Protein AF-A0A285K351-F1 (afdb_monomer_lite)

Sequence (91 aa):
MRADAEREYVEYARAGVPRLQRLAYTLCGDAHRASDLVQNTLVKLYTRWHRIRTVEHLDAYVRKMLLRQFLIEQRNPCARIRLSREVSNGG

pLDDT: mean 85.08, std 15.99, range [41.22, 96.12]

InterPro domains:
  IPR007627 RNA polymerase sigma-70 region 2 [PF04542] (17-70)
  IPR013325 RNA polymerase sigma factor, region 2 [SSF88946] (2-70)

Structure (mmCIF, N/CA/C/O backbone):
data_AF-A0A285K351-F1
#
_entry.id   AF-A0A285K351-F1
#
loop_
_atom_site.group_PDB
_atom_site.id
_atom_site.type_symbol
_atom_site.label_atom_id
_atom_site.label_alt_id
_atom_site.label_comp_id
_atom_site.label_asym_id
_atom_site.label_entity_id
_atom_site.label_seq_id
_atom_site.pdbx_PDB_ins_code
_atom_site.Cartn_x
_atom_site.Cartn_y
_atom_site.Cartn_z
_atom_site.occupancy
_atom_site.B_iso_or_equiv
_atom_site.auth_seq_id
_atom_site.auth_comp_id
_atom_site.auth_asym_id
_atom_site.auth_atom_id
_atom_site.pdbx_PDB_model_num
ATOM 1 N N . MET A 1 1 ? -7.265 9.083 20.001 1.00 66.12 1 MET A N 1
ATOM 2 C CA . MET A 1 1 ? -8.037 8.958 18.742 1.00 66.12 1 MET A CA 1
ATOM 3 C C . MET A 1 1 ? -7.235 9.054 17.435 1.00 66.12 1 MET A C 1
ATOM 5 O O . MET A 1 1 ? -7.485 8.229 16.569 1.00 66.12 1 MET A O 1
ATOM 9 N N . ARG A 1 2 ? -6.257 9.957 17.234 1.00 77.69 2 ARG A N 1
ATOM 10 C CA . ARG A 1 2 ? -5.340 9.857 16.063 1.00 77.69 2 ARG A CA 1
ATOM 11 C C . ARG A 1 2 ? -4.249 8.793 16.255 1.00 77.69 2 ARG A C 1
ATOM 13 O O . ARG A 1 2 ? -3.997 8.013 15.345 1.00 77.69 2 ARG A O 1
ATOM 20 N N . ALA A 1 3 ? -3.693 8.721 17.465 1.00 85.00 3 ALA A N 1
ATOM 21 C CA . ALA A 1 3 ? -2.693 7.724 17.856 1.00 85.00 3 ALA A CA 1
ATOM 22 C C . ALA A 1 3 ? -3.209 6.274 17.767 1.00 85.00 3 ALA A C 1
ATOM 24 O O . ALA A 1 3 ? -2.440 5.356 17.511 1.00 85.00 3 ALA A O 1
ATOM 25 N N . ASP A 1 4 ? -4.512 6.055 17.952 1.00 90.12 4 ASP A N 1
ATOM 26 C CA . ASP A 1 4 ? -5.106 4.713 17.882 1.00 90.12 4 ASP A CA 1
ATOM 27 C C . ASP A 1 4 ? -5.242 4.252 16.431 1.00 90.12 4 ASP A C 1
ATOM 29 O O . ASP A 1 4 ? -4.831 3.147 16.103 1.00 90.12 4 ASP A O 1
ATOM 33 N N . ALA A 1 5 ? -5.680 5.138 15.531 1.00 89.19 5 ALA A N 1
ATOM 34 C CA . ALA A 1 5 ? -5.675 4.858 14.098 1.00 89.19 5 ALA A CA 1
ATOM 35 C C . ALA A 1 5 ? -4.251 4.631 13.560 1.00 89.19 5 ALA A C 1
ATOM 37 O O . ALA A 1 5 ? -4.049 3.782 12.698 1.00 89.19 5 ALA A O 1
ATOM 38 N N . GLU A 1 6 ? -3.261 5.366 14.069 1.00 92.69 6 GLU A N 1
ATOM 39 C CA . GLU A 1 6 ? -1.854 5.155 13.723 1.00 92.69 6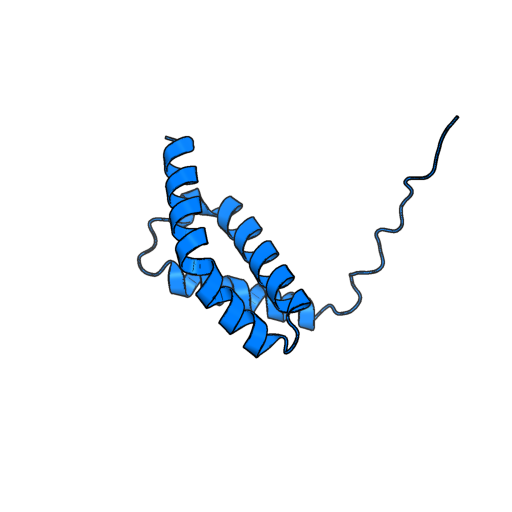 GLU A CA 1
ATOM 40 C C . GLU A 1 6 ? -1.342 3.792 14.203 1.00 92.69 6 GLU A C 1
ATOM 42 O O . GLU A 1 6 ? -0.717 3.072 13.426 1.00 92.69 6 GLU A O 1
ATOM 47 N N . ARG A 1 7 ? -1.673 3.390 15.435 1.00 95.00 7 ARG A N 1
ATOM 48 C CA . ARG A 1 7 ? -1.364 2.047 15.943 1.00 95.00 7 ARG A CA 1
ATOM 49 C C . ARG A 1 7 ? -2.036 0.950 15.120 1.00 95.00 7 ARG A C 1
ATOM 51 O O . ARG A 1 7 ? -1.352 0.028 14.692 1.00 95.00 7 ARG A O 1
ATOM 58 N N . GLU A 1 8 ? -3.329 1.081 14.827 1.00 94.06 8 GLU A N 1
ATOM 59 C CA . GLU A 1 8 ? -4.061 0.146 13.959 1.00 94.06 8 GLU A CA 1
ATOM 60 C C . GLU A 1 8 ? -3.393 0.015 12.581 1.00 94.06 8 GLU A C 1
ATOM 62 O O . GLU A 1 8 ? -3.246 -1.092 12.063 1.00 94.06 8 GLU A O 1
ATOM 67 N N . TYR A 1 9 ? -2.946 1.134 11.997 1.00 94.06 9 TYR A N 1
ATOM 68 C CA . TYR A 1 9 ? -2.219 1.123 10.731 1.00 94.06 9 TYR A CA 1
ATOM 69 C C . TYR A 1 9 ? -0.894 0.370 10.842 1.00 94.06 9 TYR A C 1
ATOM 71 O O . TYR A 1 9 ? -0.593 -0.450 9.976 1.00 94.06 9 TYR A O 1
ATOM 79 N N . VAL A 1 10 ? -0.096 0.644 11.878 1.00 95.56 10 VAL A N 1
ATOM 80 C CA . VAL A 1 10 ? 1.214 0.008 12.066 1.00 95.56 10 VAL A CA 1
ATOM 81 C C . VAL A 1 10 ? 1.061 -1.500 12.237 1.00 95.56 10 VAL A C 1
ATOM 83 O O . VAL A 1 10 ? 1.779 -2.248 11.575 1.00 95.56 10 VAL A O 1
ATOM 86 N N . GLU A 1 11 ? 0.110 -1.950 13.054 1.00 95.44 11 GLU A N 1
ATOM 87 C CA . GLU A 1 11 ? -0.165 -3.377 13.253 1.00 95.44 11 GLU A CA 1
ATOM 88 C C . GLU A 1 11 ? -0.611 -4.050 11.952 1.00 95.44 11 GLU A C 1
ATOM 90 O O . GLU A 1 11 ? -0.053 -5.074 11.543 1.00 95.44 11 GLU A O 1
ATOM 95 N N . TYR A 1 12 ? -1.547 -3.427 11.231 1.00 94.69 12 TYR A N 1
ATOM 96 C CA . TYR A 1 12 ? -1.996 -3.932 9.938 1.00 94.69 12 TYR A CA 1
ATOM 97 C C . TYR A 1 12 ? -0.856 -3.993 8.911 1.00 94.69 12 TYR A C 1
ATOM 99 O O . TYR A 1 12 ? -0.676 -5.002 8.225 1.00 94.69 12 TYR A O 1
ATOM 107 N N . ALA A 1 13 ? -0.059 -2.927 8.805 1.00 94.00 13 ALA A N 1
ATOM 108 C CA . ALA A 1 13 ? 1.053 -2.845 7.870 1.00 94.00 13 ALA A CA 1
ATOM 109 C C . ALA A 1 13 ? 2.116 -3.901 8.189 1.00 94.00 13 ALA A C 1
ATOM 111 O O . ALA A 1 13 ? 2.534 -4.623 7.287 1.00 94.00 13 ALA A O 1
ATOM 112 N N . ARG A 1 14 ? 2.505 -4.055 9.460 1.00 95.19 14 ARG A N 1
ATOM 113 C CA . ARG A 1 14 ? 3.480 -5.070 9.894 1.00 95.19 14 ARG A CA 1
ATOM 114 C C . ARG A 1 14 ? 3.035 -6.483 9.525 1.00 95.19 14 ARG A C 1
ATOM 116 O O . ARG A 1 14 ? 3.830 -7.240 8.973 1.00 95.19 14 ARG A O 1
ATOM 123 N N . ALA A 1 15 ? 1.764 -6.813 9.746 1.00 94.69 15 ALA A N 1
ATOM 124 C CA . ALA A 1 15 ? 1.209 -8.111 9.367 1.00 94.69 15 ALA A CA 1
ATOM 125 C C . ALA A 1 15 ? 1.071 -8.289 7.837 1.00 94.69 15 ALA A C 1
ATOM 127 O O . ALA A 1 15 ? 1.221 -9.393 7.308 1.00 94.69 15 ALA A O 1
ATOM 128 N N . GLY A 1 16 ? 0.782 -7.209 7.103 1.00 91.69 16 GLY A N 1
ATOM 129 C CA . GLY A 1 16 ? 0.526 -7.229 5.660 1.00 91.69 16 GLY A CA 1
ATOM 130 C C . GLY A 1 16 ? 1.775 -7.190 4.772 1.00 91.69 16 GLY A C 1
ATOM 131 O O . GLY A 1 16 ? 1.752 -7.757 3.675 1.00 91.69 16 GLY A O 1
ATOM 132 N N . VAL A 1 17 ? 2.867 -6.565 5.229 1.00 93.06 17 VAL A N 1
ATOM 133 C CA . VAL A 1 17 ? 4.101 -6.340 4.448 1.00 93.06 17 VAL A CA 1
ATOM 134 C C . VAL A 1 17 ? 4.636 -7.621 3.797 1.00 93.06 17 VAL A C 1
ATOM 136 O O . VAL A 1 17 ? 4.817 -7.601 2.578 1.00 93.06 17 VAL A O 1
ATOM 139 N N . PRO A 1 18 ? 4.816 -8.757 4.503 1.00 94.50 18 PRO A N 1
ATOM 140 C CA . PRO A 1 18 ? 5.377 -9.960 3.882 1.00 94.50 18 PRO A CA 1
ATOM 141 C C . PRO A 1 18 ? 4.516 -10.511 2.736 1.00 94.50 18 PRO A C 1
ATOM 143 O O . PRO A 1 18 ? 5.028 -11.034 1.747 1.00 94.50 18 PRO A O 1
ATOM 146 N N . ARG A 1 19 ? 3.185 -10.384 2.840 1.00 94.75 19 ARG A N 1
ATOM 147 C CA . ARG A 1 19 ? 2.246 -10.826 1.795 1.00 94.75 19 ARG A CA 1
ATOM 148 C C . ARG A 1 19 ? 2.305 -9.913 0.574 1.00 94.75 19 ARG A C 1
ATOM 150 O O . ARG A 1 19 ? 2.291 -10.406 -0.552 1.00 94.75 19 ARG A O 1
ATOM 157 N N . LEU A 1 20 ? 2.382 -8.602 0.794 1.00 94.25 20 LEU A N 1
ATOM 158 C CA . LEU A 1 20 ? 2.489 -7.615 -0.279 1.00 94.25 20 LEU A CA 1
ATOM 159 C C . LEU A 1 20 ? 3.843 -7.690 -0.986 1.00 94.25 20 LEU A C 1
ATOM 161 O O . LEU A 1 20 ? 3.874 -7.588 -2.206 1.00 94.25 20 LEU A O 1
ATOM 165 N N . GLN A 1 21 ? 4.932 -7.938 -0.254 1.00 95.06 21 GLN A N 1
ATOM 166 C CA . GLN A 1 21 ? 6.265 -8.126 -0.831 1.00 95.06 21 GLN A CA 1
ATOM 167 C C . GLN A 1 21 ? 6.330 -9.345 -1.744 1.00 95.06 21 GLN A C 1
ATOM 169 O O . GLN A 1 21 ? 6.815 -9.223 -2.864 1.00 95.06 21 GLN A O 1
ATOM 174 N N . ARG A 1 22 ? 5.785 -10.495 -1.323 1.00 95.88 22 ARG A N 1
ATOM 175 C CA . ARG A 1 22 ? 5.712 -11.679 -2.195 1.00 95.88 22 ARG A CA 1
ATOM 176 C C . ARG A 1 22 ? 4.936 -11.388 -3.477 1.00 95.88 22 ARG A C 1
ATOM 178 O O . ARG A 1 22 ? 5.414 -11.704 -4.558 1.00 95.88 22 ARG A O 1
ATOM 185 N N . LEU A 1 23 ? 3.777 -10.736 -3.360 1.00 95.81 23 LEU A N 1
ATOM 186 C CA . LEU A 1 23 ? 2.971 -10.351 -4.519 1.00 95.81 23 LEU A CA 1
ATOM 187 C C . LEU A 1 23 ? 3.723 -9.382 -5.444 1.00 95.81 23 LEU A C 1
ATOM 189 O O . LEU A 1 23 ? 3.748 -9.586 -6.653 1.00 95.81 23 LEU A O 1
ATOM 193 N N . ALA A 1 24 ? 4.342 -8.343 -4.887 1.00 95.25 24 ALA A N 1
ATOM 194 C CA . ALA A 1 24 ? 5.114 -7.366 -5.647 1.00 95.25 24 ALA A CA 1
ATOM 195 C C . ALA A 1 24 ? 6.322 -8.007 -6.341 1.00 95.25 24 ALA A C 1
ATOM 197 O O . ALA A 1 24 ? 6.593 -7.695 -7.494 1.00 95.25 24 ALA A O 1
ATOM 198 N N . TYR A 1 25 ? 7.000 -8.946 -5.682 1.00 96.12 25 TYR A N 1
ATOM 199 C CA . TYR A 1 25 ? 8.105 -9.692 -6.273 1.00 96.12 25 TYR A CA 1
ATOM 200 C C . TYR A 1 25 ? 7.648 -10.538 -7.463 1.00 96.12 25 TYR A C 1
ATOM 202 O O . TYR A 1 25 ? 8.273 -10.486 -8.517 1.00 96.12 25 TYR A O 1
ATOM 210 N N . THR A 1 26 ? 6.513 -11.234 -7.350 1.00 96.00 26 THR A N 1
ATOM 211 C CA . THR 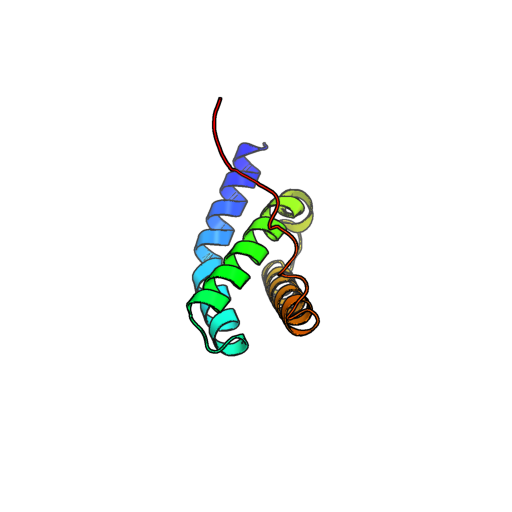A 1 26 ? 5.924 -11.973 -8.479 1.00 96.00 26 THR A CA 1
ATOM 212 C C . THR A 1 26 ? 5.577 -11.063 -9.662 1.00 96.00 26 THR A C 1
ATOM 214 O O . THR A 1 26 ? 5.687 -11.489 -10.806 1.00 96.00 26 THR A O 1
ATOM 217 N N . LEU A 1 27 ? 5.168 -9.816 -9.409 1.00 92.62 27 LEU A N 1
ATOM 218 C CA . LEU A 1 27 ? 4.824 -8.854 -10.463 1.00 92.62 27 LEU A CA 1
ATOM 219 C C . LEU A 1 27 ? 6.056 -8.205 -11.110 1.00 92.62 27 LEU A C 1
ATOM 221 O O . LEU A 1 27 ? 6.073 -8.001 -12.321 1.00 92.62 27 LEU A O 1
ATOM 225 N N . CYS A 1 28 ? 7.062 -7.849 -10.309 1.00 91.56 28 CYS A N 1
ATOM 226 C CA . CYS A 1 28 ? 8.219 -7.075 -10.759 1.00 91.56 28 CYS A CA 1
ATOM 227 C C . CYS A 1 28 ? 9.399 -7.943 -11.221 1.00 91.56 28 CYS A C 1
ATOM 229 O O . CYS A 1 28 ? 10.209 -7.463 -12.011 1.00 91.56 28 CYS A O 1
ATOM 231 N N . GLY A 1 29 ? 9.542 -9.166 -10.697 1.00 92.44 29 GLY A N 1
ATOM 232 C CA . GLY A 1 29 ? 10.715 -10.028 -10.903 1.00 92.44 29 GLY A CA 1
ATOM 233 C C . GLY A 1 29 ? 12.012 -9.515 -10.256 1.00 92.44 29 GLY A C 1
ATOM 234 O O . GLY A 1 29 ? 13.052 -10.151 -10.383 1.00 92.44 29 GLY A O 1
ATOM 235 N N . ASP A 1 30 ? 11.954 -8.380 -9.556 1.00 91.94 30 ASP A N 1
ATOM 236 C CA . ASP A 1 30 ? 13.089 -7.675 -8.963 1.00 91.94 30 ASP A CA 1
ATOM 237 C C . ASP A 1 30 ? 12.767 -7.297 -7.509 1.00 91.94 30 ASP A C 1
ATOM 239 O O . ASP A 1 30 ? 11.686 -6.776 -7.211 1.00 91.94 30 ASP A O 1
ATOM 243 N N . ALA A 1 31 ? 13.698 -7.578 -6.594 1.00 90.75 31 ALA A N 1
ATOM 244 C CA . ALA A 1 31 ? 13.502 -7.379 -5.160 1.00 90.75 31 ALA A CA 1
ATOM 245 C C . ALA A 1 31 ? 13.454 -5.895 -4.756 1.00 90.75 31 ALA A C 1
ATOM 247 O O . ALA A 1 31 ? 12.653 -5.523 -3.895 1.00 90.75 31 ALA A O 1
ATOM 248 N N . HIS A 1 32 ? 14.261 -5.041 -5.390 1.00 92.44 32 HIS A N 1
ATOM 249 C CA . HIS A 1 32 ? 14.282 -3.607 -5.109 1.00 92.44 32 HIS A CA 1
ATOM 250 C C . HIS A 1 32 ? 12.994 -2.940 -5.591 1.00 92.44 32 HIS A C 1
ATOM 252 O O . HIS A 1 32 ? 12.307 -2.289 -4.804 1.00 92.44 32 HIS A O 1
ATOM 258 N N . ARG A 1 33 ? 12.582 -3.205 -6.837 1.00 91.44 33 ARG A N 1
ATOM 259 C CA . ARG A 1 33 ? 11.313 -2.707 -7.390 1.00 91.44 33 ARG A CA 1
ATOM 260 C C . ARG A 1 33 ? 10.110 -3.200 -6.595 1.00 91.44 33 ARG A C 1
ATOM 262 O O . ARG A 1 33 ? 9.149 -2.459 -6.404 1.00 91.44 33 ARG A O 1
ATOM 269 N N . ALA A 1 34 ? 10.143 -4.444 -6.119 1.00 94.25 34 ALA A N 1
ATOM 270 C CA . ALA A 1 34 ? 9.088 -4.975 -5.267 1.00 94.25 34 ALA A CA 1
ATOM 271 C C . ALA A 1 34 ? 8.994 -4.220 -3.933 1.00 94.25 34 ALA A C 1
ATOM 273 O O . ALA A 1 34 ? 7.892 -3.863 -3.508 1.00 94.25 34 ALA A O 1
ATOM 274 N N . SER A 1 35 ? 10.134 -3.949 -3.290 1.00 93.81 35 SER A N 1
ATOM 275 C CA . SER A 1 35 ? 10.188 -3.171 -2.049 1.00 93.81 35 SER A CA 1
ATOM 276 C C . SER A 1 35 ? 9.642 -1.755 -2.247 1.00 93.81 35 SER A C 1
ATOM 278 O O . SER A 1 35 ? 8.767 -1.328 -1.490 1.00 93.81 35 SER A O 1
ATOM 280 N N . ASP A 1 36 ? 10.071 -1.067 -3.307 1.00 93.56 36 ASP A N 1
ATOM 281 C CA . ASP A 1 36 ? 9.625 0.293 -3.634 1.00 93.56 36 ASP A CA 1
ATOM 282 C C . ASP A 1 36 ? 8.115 0.351 -3.898 1.00 93.56 36 ASP A C 1
ATOM 284 O O . ASP A 1 36 ? 7.403 1.224 -3.385 1.00 93.56 36 ASP A O 1
ATOM 288 N N . LEU A 1 37 ? 7.588 -0.622 -4.649 1.00 94.44 37 LEU A N 1
ATOM 289 C CA . LEU A 1 37 ? 6.159 -0.731 -4.932 1.00 94.44 37 LEU A CA 1
ATOM 290 C C . LEU A 1 37 ? 5.340 -0.918 -3.646 1.00 94.44 37 LEU A C 1
ATOM 292 O O . LEU A 1 37 ? 4.292 -0.280 -3.470 1.00 94.44 37 LEU A O 1
ATOM 296 N N . VAL A 1 38 ? 5.805 -1.777 -2.734 1.00 95.62 38 VAL A N 1
ATOM 297 C CA . VAL A 1 38 ? 5.152 -1.990 -1.434 1.00 95.62 38 VAL A CA 1
ATOM 298 C C . VAL A 1 38 ? 5.214 -0.726 -0.587 1.00 95.62 38 VAL A C 1
ATOM 300 O O . VAL A 1 38 ? 4.185 -0.318 -0.048 1.00 95.62 38 VAL A O 1
ATOM 303 N N . GLN A 1 39 ? 6.369 -0.067 -0.511 1.00 94.12 39 GLN A N 1
ATOM 304 C CA . GLN A 1 39 ? 6.536 1.160 0.263 1.00 94.12 39 GLN A CA 1
ATOM 305 C C . GLN A 1 39 ? 5.595 2.264 -0.231 1.00 94.12 39 GLN A C 1
ATOM 307 O O . GLN A 1 39 ? 4.847 2.841 0.558 1.00 94.12 39 GLN A O 1
ATOM 312 N N . ASN A 1 40 ? 5.551 2.509 -1.541 1.00 94.62 40 ASN A N 1
ATOM 313 C CA . ASN A 1 40 ? 4.657 3.502 -2.134 1.00 94.62 40 ASN A CA 1
ATOM 314 C C . ASN A 1 40 ? 3.175 3.153 -1.896 1.00 94.62 40 ASN A C 1
ATOM 316 O O . ASN A 1 40 ? 2.345 4.022 -1.611 1.00 94.62 40 ASN A O 1
ATOM 320 N N . THR A 1 41 ? 2.835 1.861 -1.945 1.00 95.25 41 THR A N 1
ATOM 321 C CA . THR A 1 41 ? 1.492 1.383 -1.599 1.00 95.25 41 THR A CA 1
ATOM 322 C C . THR A 1 41 ? 1.160 1.687 -0.135 1.00 95.25 41 THR A C 1
ATOM 324 O O . TH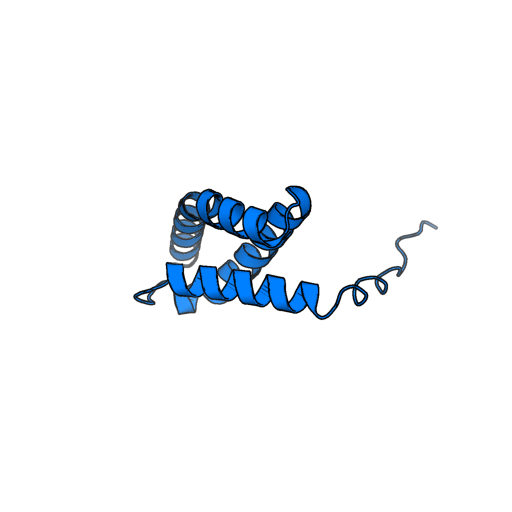R A 1 41 ? 0.099 2.243 0.136 1.00 95.25 41 THR A O 1
ATOM 327 N N . LEU A 1 42 ? 2.050 1.394 0.812 1.00 94.44 42 LEU A N 1
ATOM 328 C CA . LEU A 1 42 ? 1.822 1.647 2.240 1.00 94.44 42 LEU A CA 1
ATOM 329 C C . LEU A 1 42 ? 1.718 3.143 2.563 1.00 94.44 42 LEU A C 1
ATOM 331 O O . LEU A 1 42 ? 0.812 3.545 3.289 1.00 94.44 42 LEU A O 1
ATOM 335 N N . VAL A 1 43 ? 2.547 3.989 1.946 1.00 95.00 43 VAL A N 1
ATOM 336 C CA . VAL A 1 43 ? 2.447 5.454 2.083 1.00 95.00 43 VAL A CA 1
ATOM 337 C C . VAL A 1 43 ? 1.066 5.946 1.644 1.00 95.00 43 VAL A C 1
ATOM 339 O O . VAL A 1 43 ? 0.393 6.682 2.368 1.00 95.00 43 VAL A O 1
ATOM 342 N N . LYS A 1 44 ? 0.581 5.489 0.485 1.00 93.31 44 LYS A N 1
ATOM 343 C CA . LYS A 1 44 ? -0.769 5.831 0.013 1.00 93.31 44 LYS A CA 1
ATOM 344 C C . LYS A 1 44 ? -1.852 5.258 0.919 1.00 93.31 44 LYS A C 1
ATOM 346 O O . LYS A 1 44 ? -2.883 5.905 1.114 1.00 93.31 44 LYS A O 1
ATOM 351 N N . LEU A 1 45 ? -1.617 4.080 1.491 1.00 94.50 45 LEU A N 1
ATOM 352 C CA . LEU A 1 45 ? -2.547 3.435 2.407 1.00 94.50 45 LEU A CA 1
ATOM 353 C C . LEU A 1 45 ? -2.730 4.273 3.667 1.00 94.50 45 LEU A C 1
ATOM 355 O O . LEU A 1 45 ? -3.867 4.552 4.039 1.00 94.50 45 LEU A O 1
ATOM 359 N N . TYR A 1 46 ? -1.625 4.735 4.253 1.00 94.12 46 TYR A N 1
ATOM 360 C CA . TYR A 1 46 ? -1.619 5.583 5.440 1.00 94.12 46 TYR A CA 1
ATOM 361 C C . TYR A 1 46 ? -2.489 6.831 5.251 1.00 94.12 46 TYR A C 1
ATOM 363 O O . TYR A 1 46 ? -3.374 7.099 6.060 1.00 94.12 46 TYR A O 1
ATOM 371 N N . THR A 1 47 ? -2.344 7.536 4.121 1.00 93.19 47 THR A N 1
ATOM 372 C CA . THR A 1 47 ? -3.147 8.747 3.838 1.00 93.19 47 THR A CA 1
ATOM 373 C C . THR A 1 47 ? -4.655 8.492 3.756 1.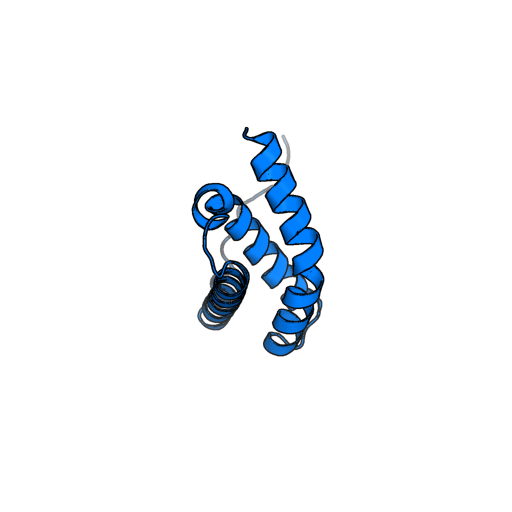00 93.19 47 THR A C 1
ATOM 375 O O . THR A 1 47 ? -5.455 9.407 3.946 1.00 93.19 47 THR A O 1
ATOM 378 N N . ARG A 1 48 ? -5.064 7.251 3.467 1.00 93.25 48 ARG A N 1
ATOM 379 C CA . ARG A 1 48 ? -6.471 6.849 3.319 1.00 93.25 48 ARG A CA 1
ATOM 380 C C . ARG A 1 48 ? -6.992 6.064 4.517 1.00 93.25 48 ARG A C 1
ATOM 382 O O . ARG A 1 48 ? -8.197 5.822 4.584 1.00 93.25 48 ARG A O 1
ATOM 389 N N . TRP A 1 49 ? -6.116 5.700 5.452 1.00 93.81 49 TRP A N 1
ATOM 390 C CA . TRP A 1 49 ? -6.368 4.737 6.520 1.00 93.81 49 TRP A CA 1
ATOM 391 C C . TRP A 1 49 ? -7.633 5.049 7.316 1.00 93.81 49 TRP A C 1
ATOM 393 O O . TRP A 1 49 ? -8.504 4.193 7.461 1.00 93.81 49 TRP A O 1
ATOM 403 N N . HIS A 1 50 ? -7.805 6.312 7.716 1.00 90.62 50 HIS A N 1
ATOM 404 C CA . HIS A 1 50 ? -8.972 6.763 8.476 1.00 90.62 50 HIS A CA 1
ATOM 405 C C . HIS A 1 50 ? -10.318 6.432 7.819 1.00 90.62 50 HIS A C 1
ATOM 407 O O . HIS A 1 50 ? -11.293 6.215 8.533 1.00 90.62 50 HIS A O 1
ATOM 413 N N . ARG A 1 51 ? -10.378 6.389 6.482 1.00 89.06 51 ARG A N 1
ATOM 414 C CA . ARG A 1 51 ? -11.610 6.114 5.728 1.00 89.06 51 ARG A CA 1
ATOM 415 C C . ARG A 1 51 ? -11.817 4.636 5.421 1.00 89.06 51 ARG A C 1
ATOM 417 O O . ARG A 1 51 ? -12.951 4.221 5.232 1.00 89.06 51 ARG A O 1
ATOM 424 N N . ILE A 1 52 ? -10.739 3.862 5.306 1.00 91.31 52 ILE A N 1
ATOM 425 C CA . ILE A 1 52 ? -10.801 2.487 4.786 1.00 91.31 52 ILE A CA 1
ATOM 426 C C . ILE A 1 52 ? -10.636 1.416 5.865 1.00 91.31 52 ILE A C 1
ATOM 428 O O . ILE A 1 52 ? -10.942 0.260 5.597 1.00 91.31 52 ILE A O 1
ATOM 432 N N . ARG A 1 53 ? -10.177 1.773 7.073 1.00 88.31 53 ARG A N 1
ATOM 433 C CA . ARG A 1 53 ? -9.959 0.821 8.178 1.00 88.31 53 ARG A CA 1
ATOM 434 C C . ARG A 1 53 ? -11.224 0.060 8.602 1.00 88.31 53 ARG A C 1
ATOM 436 O O . ARG A 1 53 ? -11.121 -1.011 9.176 1.00 88.31 53 ARG A O 1
ATOM 443 N N . THR A 1 54 ? -12.408 0.604 8.311 1.00 88.88 54 THR A N 1
ATOM 444 C CA . THR A 1 54 ? -13.717 0.001 8.619 1.00 88.88 54 THR A CA 1
ATOM 445 C C . THR A 1 54 ? -14.311 -0.790 7.450 1.00 88.88 54 THR A C 1
ATOM 447 O O . THR A 1 54 ? -15.450 -1.237 7.531 1.00 88.88 54 THR A O 1
ATOM 450 N N . VA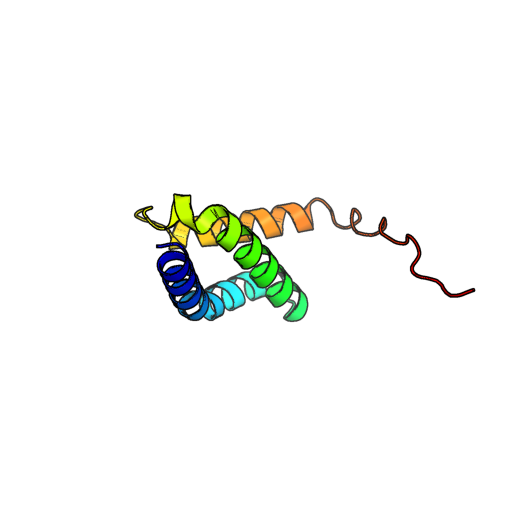L A 1 55 ? -13.591 -0.920 6.332 1.00 90.81 55 VAL A N 1
ATOM 451 C CA . VAL A 1 55 ? -14.064 -1.669 5.162 1.00 90.81 55 VAL A CA 1
ATOM 452 C C . VAL A 1 55 ? -13.906 -3.165 5.419 1.00 90.81 55 VAL A C 1
ATOM 454 O O . VAL A 1 55 ? -12.824 -3.629 5.765 1.00 90.81 55 VAL A O 1
ATOM 457 N N . GLU A 1 56 ? -14.968 -3.923 5.154 1.00 87.75 56 GLU A N 1
ATOM 458 C CA . GLU A 1 56 ? -15.055 -5.374 5.379 1.00 87.75 56 GLU A CA 1
ATOM 459 C C . GLU A 1 56 ? -13.934 -6.182 4.697 1.00 87.75 56 GLU A C 1
ATOM 461 O O . GLU A 1 56 ? -13.458 -7.191 5.213 1.00 87.75 56 GLU A O 1
ATOM 466 N N . HIS A 1 57 ? -13.458 -5.720 3.538 1.00 90.25 57 HIS A N 1
ATOM 467 C CA . HIS A 1 57 ? -12.430 -6.399 2.745 1.00 90.25 57 HIS A CA 1
ATOM 468 C C . HIS A 1 57 ? -11.184 -5.536 2.525 1.00 90.25 57 HIS A C 1
ATOM 470 O O . HIS A 1 57 ? -10.718 -5.359 1.391 1.00 90.25 57 HIS A O 1
ATOM 476 N N . LEU A 1 58 ? -10.624 -5.004 3.613 1.00 91.12 58 LEU A N 1
ATOM 477 C CA . LEU A 1 58 ? -9.421 -4.168 3.590 1.00 91.12 58 LEU A CA 1
ATOM 478 C C . LEU A 1 58 ? -8.263 -4.814 2.805 1.00 91.12 58 LEU A C 1
ATOM 480 O O . LEU A 1 58 ? -7.695 -4.188 1.915 1.00 91.12 58 LEU A O 1
ATOM 484 N N . ASP A 1 59 ? -7.984 -6.099 3.020 1.00 91.38 59 ASP A N 1
ATOM 485 C CA . ASP A 1 59 ? -6.939 -6.836 2.292 1.00 91.38 59 ASP A CA 1
ATOM 486 C C . ASP A 1 59 ? -7.118 -6.828 0.769 1.00 91.38 59 ASP A C 1
ATOM 488 O O . ASP A 1 59 ? -6.158 -6.655 0.012 1.00 91.38 59 ASP A O 1
ATOM 492 N N . ALA A 1 60 ? -8.350 -7.016 0.294 1.00 92.88 60 ALA A N 1
ATOM 493 C CA . ALA A 1 60 ? -8.647 -6.981 -1.133 1.00 92.88 60 ALA A CA 1
ATOM 494 C C . ALA A 1 60 ? -8.460 -5.565 -1.698 1.00 92.88 60 ALA A C 1
ATOM 496 O O . ALA A 1 60 ? -7.951 -5.404 -2.812 1.00 92.88 60 ALA A O 1
ATOM 497 N N . TYR A 1 61 ? -8.815 -4.541 -0.915 1.00 92.81 61 TYR A N 1
ATOM 498 C CA . TYR A 1 61 ? -8.577 -3.145 -1.266 1.00 92.81 61 TYR A CA 1
ATOM 499 C C . TYR A 1 61 ? -7.079 -2.848 -1.403 1.00 92.81 61 TYR A C 1
ATOM 501 O O . TYR A 1 61 ? -6.657 -2.277 -2.411 1.00 92.81 61 TYR A O 1
ATOM 509 N N . VAL A 1 62 ? -6.262 -3.283 -0.439 1.00 94.00 62 VAL A N 1
ATOM 510 C CA . VAL A 1 62 ? -4.809 -3.060 -0.444 1.00 94.00 62 VAL A CA 1
ATOM 511 C C . VAL A 1 62 ? -4.141 -3.777 -1.615 1.00 94.00 62 VAL A C 1
ATOM 513 O O . VAL A 1 62 ? -3.361 -3.158 -2.339 1.00 94.00 62 VAL A O 1
ATOM 516 N N . ARG A 1 63 ? -4.510 -5.037 -1.890 1.00 94.31 63 ARG A N 1
ATOM 517 C CA . ARG A 1 63 ? -4.027 -5.767 -3.080 1.00 94.31 63 ARG A CA 1
ATOM 518 C C . ARG A 1 63 ? -4.391 -5.051 -4.380 1.00 94.31 63 ARG A C 1
ATOM 520 O O . ARG A 1 63 ? -3.539 -4.884 -5.251 1.00 94.31 63 ARG A O 1
ATOM 527 N N . LYS A 1 64 ? -5.635 -4.573 -4.508 1.00 95.00 64 LYS A N 1
ATOM 528 C CA . LYS A 1 64 ? -6.072 -3.778 -5.668 1.00 95.00 64 LYS A CA 1
ATOM 529 C C . LYS A 1 64 ? -5.268 -2.480 -5.787 1.00 95.00 64 LYS A C 1
ATOM 531 O O . LYS A 1 64 ? -4.947 -2.067 -6.899 1.00 95.00 64 LYS A O 1
ATOM 536 N N . MET A 1 65 ? -4.940 -1.834 -4.670 1.00 94.88 65 MET A N 1
ATOM 537 C CA . MET A 1 65 ? -4.139 -0.612 -4.673 1.00 94.88 65 MET A CA 1
ATOM 538 C C . MET A 1 65 ? -2.702 -0.870 -5.139 1.00 94.88 65 MET A C 1
ATOM 540 O O . MET A 1 65 ? -2.215 -0.110 -5.975 1.00 94.88 65 MET A O 1
ATOM 544 N N . LEU A 1 66 ? -2.077 -1.960 -4.682 1.00 95.38 66 LEU A N 1
ATOM 545 C CA . LEU A 1 66 ? -0.749 -2.393 -5.128 1.00 95.38 66 LEU A CA 1
ATOM 546 C C . LEU A 1 66 ? -0.726 -2.669 -6.636 1.00 95.38 66 LEU A C 1
ATOM 548 O O . LEU A 1 66 ? 0.098 -2.110 -7.354 1.00 95.38 66 LEU A O 1
ATOM 552 N N . LEU A 1 67 ? -1.691 -3.446 -7.141 1.00 95.44 67 LEU A N 1
ATOM 553 C CA . LEU A 1 67 ? -1.820 -3.733 -8.575 1.00 95.44 67 LEU A CA 1
ATOM 554 C C . LEU A 1 67 ? -2.010 -2.459 -9.404 1.00 95.44 67 LEU A C 1
ATOM 556 O O . LEU A 1 67 ? -1.395 -2.295 -10.452 1.00 95.44 67 LEU A O 1
ATOM 560 N N . ARG A 1 68 ? -2.835 -1.519 -8.927 1.00 94.25 68 ARG A N 1
ATOM 561 C CA . ARG A 1 68 ? -3.005 -0.221 -9.594 1.00 94.25 68 ARG A CA 1
ATOM 562 C C . ARG A 1 68 ? -1.704 0.575 -9.631 1.00 94.25 68 ARG A C 1
ATOM 564 O O . ARG A 1 68 ? -1.437 1.207 -10.645 1.00 94.25 68 ARG A O 1
ATOM 571 N N . GLN A 1 69 ? -0.918 0.573 -8.553 1.00 92.25 69 GLN A N 1
ATOM 572 C CA . GLN A 1 69 ? 0.386 1.243 -8.538 1.00 92.25 69 GLN A CA 1
ATOM 573 C C . GLN A 1 69 ? 1.356 0.621 -9.538 1.00 92.25 69 GLN A C 1
ATOM 575 O O . GLN A 1 69 ? 1.930 1.355 -10.337 1.00 92.25 69 GLN A O 1
ATOM 580 N N . PHE A 1 70 ? 1.434 -0.707 -9.575 1.00 92.75 70 PHE A N 1
ATOM 581 C CA . PHE A 1 70 ? 2.243 -1.425 -10.555 1.00 92.75 70 PHE A CA 1
ATOM 582 C C . PHE A 1 70 ? 1.849 -1.073 -11.997 1.00 92.75 70 PHE A C 1
ATOM 584 O O . PHE A 1 70 ? 2.694 -0.707 -12.806 1.00 92.75 70 PHE A O 1
ATOM 591 N N . LEU A 1 71 ? 0.552 -1.095 -12.321 1.00 92.19 71 LEU A N 1
ATOM 592 C CA . LEU A 1 71 ? 0.074 -0.754 -13.666 1.00 92.19 71 LEU A CA 1
ATOM 593 C C . LEU A 1 71 ? 0.378 0.699 -14.060 1.00 92.19 71 LEU A C 1
ATOM 595 O O . LEU A 1 71 ? 0.629 0.974 -15.231 1.00 92.19 71 LEU A O 1
ATOM 599 N N . ILE A 1 72 ? 0.345 1.636 -13.108 1.00 88.31 72 ILE A N 1
ATOM 600 C CA . ILE A 1 72 ? 0.712 3.037 -13.359 1.00 88.31 72 ILE A CA 1
ATOM 601 C C . ILE A 1 72 ? 2.207 3.157 -13.673 1.00 88.31 72 ILE A C 1
ATOM 603 O O . ILE A 1 72 ? 2.562 3.888 -14.596 1.00 88.31 72 ILE A O 1
ATOM 607 N N . GLU A 1 73 ? 3.065 2.442 -12.942 1.00 83.88 73 GLU A N 1
ATOM 608 C CA . GLU A 1 73 ? 4.513 2.404 -13.188 1.00 83.88 73 GLU A CA 1
ATOM 609 C C . GLU A 1 73 ? 4.823 1.809 -14.568 1.00 83.88 73 GLU A C 1
ATOM 611 O O . GLU A 1 73 ? 5.545 2.413 -15.358 1.00 83.88 73 GLU A O 1
ATOM 616 N N . GLN A 1 74 ? 4.185 0.685 -14.909 1.00 83.06 74 GLN A N 1
ATOM 617 C CA . GLN A 1 74 ? 4.367 0.012 -16.198 1.00 83.06 74 GLN A CA 1
ATOM 618 C C . GLN A 1 74 ? 3.904 0.862 -17.388 1.00 83.06 74 GLN A C 1
ATOM 620 O O . GLN A 1 74 ? 4.488 0.784 -18.465 1.00 83.06 74 GLN A O 1
ATOM 625 N N . ARG A 1 75 ? 2.860 1.682 -17.215 1.00 79.25 75 ARG A N 1
ATOM 626 C CA . ARG A 1 75 ? 2.367 2.577 -18.276 1.00 79.25 75 ARG A CA 1
ATOM 627 C C . ARG A 1 75 ? 3.225 3.830 -18.450 1.00 79.25 75 ARG A C 1
ATOM 629 O O . ARG A 1 75 ? 3.130 4.458 -19.498 1.00 79.25 75 ARG A O 1
ATOM 636 N N . ASN A 1 76 ? 4.057 4.181 -17.467 1.00 70.12 76 ASN A N 1
ATOM 637 C CA . ASN A 1 76 ? 4.866 5.401 -17.471 1.00 70.12 76 ASN A CA 1
ATOM 638 C C . ASN A 1 76 ? 6.356 5.124 -17.178 1.00 70.12 76 ASN A C 1
ATOM 640 O O . ASN A 1 76 ? 6.898 5.699 -16.229 1.00 70.12 76 ASN A O 1
ATOM 644 N N . PRO A 1 77 ? 7.062 4.310 -17.991 1.00 54.62 77 PRO A N 1
ATOM 645 C CA . PRO A 1 77 ? 8.458 3.947 -17.722 1.00 54.62 77 PRO A CA 1
ATOM 646 C C . PRO A 1 77 ? 9.418 5.156 -17.671 1.00 54.62 77 PRO A C 1
ATOM 648 O O . PRO A 1 77 ? 10.452 5.091 -17.007 1.00 54.62 77 PRO A O 1
ATOM 651 N N . CYS A 1 78 ? 9.056 6.285 -18.301 1.00 56.41 78 CYS A N 1
ATOM 652 C CA . CYS A 1 78 ? 9.921 7.461 -18.478 1.00 56.41 78 CYS A CA 1
ATOM 653 C C . CYS A 1 78 ? 9.392 8.788 -17.894 1.00 56.41 78 CYS A C 1
ATOM 655 O O . CYS A 1 78 ? 10.028 9.819 -18.092 1.00 56.41 78 CYS A O 1
ATOM 657 N N . ALA A 1 79 ? 8.315 8.813 -17.095 1.00 57.22 79 ALA A N 1
ATOM 658 C CA . ALA A 1 79 ? 7.953 10.039 -16.349 1.00 57.22 79 ALA A CA 1
ATOM 659 C C . ALA A 1 79 ? 8.951 10.370 -15.205 1.00 57.22 79 ALA A C 1
ATOM 661 O O . ALA A 1 79 ? 8.784 11.349 -14.482 1.00 57.22 79 ALA A O 1
ATOM 662 N N . ARG A 1 80 ? 9.999 9.545 -15.048 1.00 51.75 80 ARG A N 1
ATOM 663 C CA . ARG A 1 80 ? 11.005 9.557 -13.976 1.00 51.75 80 ARG A CA 1
ATOM 664 C C . ARG A 1 80 ? 12.263 10.389 -14.274 1.00 51.75 80 ARG A C 1
ATOM 666 O O . ARG A 1 80 ? 13.115 10.494 -13.402 1.00 51.75 80 ARG A O 1
ATOM 673 N N . ILE A 1 81 ? 12.384 11.037 -15.437 1.00 54.91 81 ILE A N 1
ATOM 674 C CA . ILE A 1 81 ? 13.424 12.061 -15.666 1.00 54.91 81 ILE A CA 1
ATOM 675 C C . ILE A 1 81 ? 12.763 13.434 -15.822 1.00 54.91 81 ILE A C 1
ATOM 677 O O . ILE A 1 81 ? 12.668 13.992 -16.909 1.00 54.91 81 ILE A O 1
ATOM 681 N N . ARG A 1 82 ? 12.277 13.978 -14.703 1.00 50.25 82 ARG A N 1
ATOM 682 C CA . ARG A 1 82 ? 12.161 15.428 -14.482 1.00 50.25 82 ARG A CA 1
ATOM 683 C C . ARG A 1 82 ? 12.117 15.715 -12.985 1.00 50.25 82 ARG A C 1
ATOM 685 O O . ARG A 1 82 ? 11.096 16.129 -12.458 1.00 50.25 82 ARG A O 1
ATOM 692 N N . LEU A 1 83 ? 13.229 15.460 -12.307 1.00 50.62 83 LEU A N 1
ATOM 693 C CA . LEU A 1 83 ? 13.576 16.108 -11.039 1.00 50.62 83 LEU A CA 1
ATOM 694 C C . LEU A 1 83 ? 15.105 16.146 -10.893 1.00 50.62 83 LEU A C 1
ATOM 696 O O . LEU A 1 83 ? 15.669 15.860 -9.848 1.00 50.62 83 LEU A O 1
ATOM 700 N N . SER A 1 84 ? 15.792 16.535 -11.968 1.00 56.66 84 SER A N 1
ATOM 701 C CA . SER A 1 84 ? 17.016 17.317 -11.830 1.00 56.66 84 SER A CA 1
ATOM 702 C C . SER A 1 84 ? 16.595 18.782 -11.711 1.00 56.66 84 SER A C 1
ATOM 704 O O . SER A 1 84 ? 16.447 19.489 -12.704 1.00 56.66 84 SER A O 1
ATOM 706 N N . ARG A 1 85 ? 16.335 19.239 -10.485 1.00 43.50 85 ARG A N 1
ATOM 707 C CA . ARG A 1 85 ? 16.415 20.668 -10.173 1.00 43.50 85 ARG A CA 1
ATOM 708 C C . ARG A 1 85 ? 17.105 20.830 -8.825 1.00 43.50 85 ARG A C 1
ATOM 710 O O . ARG A 1 85 ? 16.480 20.773 -7.777 1.00 43.50 85 ARG A O 1
ATOM 717 N N . GLU A 1 86 ? 18.426 20.897 -8.950 1.00 51.97 86 GLU A N 1
ATOM 718 C CA . GLU A 1 86 ? 19.334 21.757 -8.193 1.00 51.97 86 GLU A CA 1
ATOM 719 C C . GLU A 1 86 ? 19.212 21.717 -6.666 1.00 51.97 86 GLU A C 1
ATOM 721 O O . GLU A 1 86 ? 18.538 22.529 -6.042 1.00 51.97 86 GLU A O 1
ATOM 726 N N . VAL A 1 87 ? 20.006 20.832 -6.064 1.00 54.38 87 VAL A N 1
ATOM 727 C CA . VAL A 1 87 ? 20.711 21.164 -4.823 1.00 54.38 87 VAL A CA 1
ATOM 728 C C . VAL A 1 87 ? 22.195 21.216 -5.178 1.00 54.38 87 VAL A C 1
ATOM 730 O O . VAL A 1 87 ? 22.896 20.212 -5.137 1.00 54.38 87 VAL A O 1
ATOM 733 N N . SER A 1 88 ? 22.642 22.389 -5.617 1.00 50.00 88 SER A N 1
ATOM 734 C CA . SER A 1 88 ? 24.051 22.786 -5.635 1.00 50.00 88 SER A CA 1
ATOM 735 C C . SER A 1 88 ? 24.078 24.144 -4.929 1.00 50.00 88 SER A C 1
ATOM 737 O O . SER A 1 88 ? 23.382 25.057 -5.355 1.00 50.00 88 SER A O 1
ATOM 739 N N . ASN A 1 89 ? 24.558 24.168 -3.683 1.00 46.34 89 ASN A N 1
ATOM 740 C CA . ASN A 1 89 ? 25.859 24.744 -3.318 1.00 46.34 89 ASN A CA 1
ATOM 741 C C . ASN A 1 89 ? 25.813 26.284 -3.408 1.00 46.34 89 ASN A C 1
ATOM 743 O O . ASN A 1 89 ? 25.703 26.838 -4.489 1.00 46.34 89 ASN A O 1
ATOM 747 N N . GLY A 1 90 ? 25.738 27.011 -2.295 1.00 45.72 90 GLY A N 1
ATOM 748 C CA . GLY A 1 90 ? 26.903 27.265 -1.450 1.00 45.72 90 GLY A CA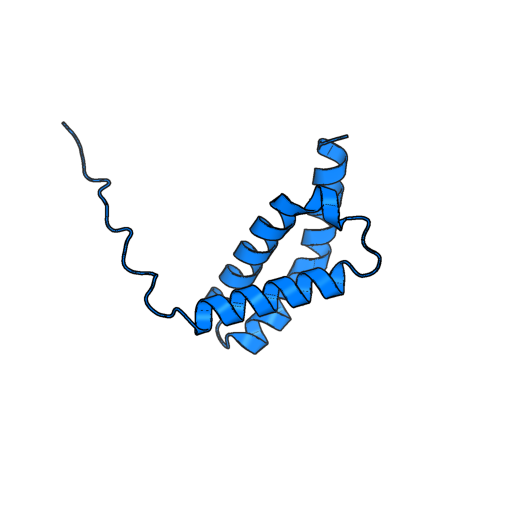 1
ATOM 749 C C . GLY A 1 90 ? 27.509 28.616 -1.851 1.00 45.72 90 GLY A C 1
ATOM 750 O O . GLY A 1 90 ? 28.107 28.718 -2.920 1.00 45.72 90 GLY A O 1
ATOM 751 N N . GLY A 1 91 ? 27.310 29.628 -1.001 1.00 41.22 91 GLY A N 1
ATOM 752 C CA . GLY A 1 91 ? 27.796 31.003 -1.141 1.00 41.22 91 GLY A CA 1
ATOM 753 C C . GLY A 1 91 ? 27.190 31.894 -0.071 1.00 41.22 91 GLY A C 1
ATOM 754 O O . GLY A 1 91 ? 25.992 32.214 -0.221 1.00 41.22 91 GLY A O 1
#

Secondary structure (DSSP, 8-state):
-HHHHHHHHHHHHHHHHHHHHHHHHHHHS-HHHHHHHHHHHHHHHHHHHHHHTT-TTHHHHHHHHHHHHHHHHHH-TTTTS----------

Organism: NCBI:txid1036182

Foldseek 3Di:
DVVVLVVLLVVCLVVCVVVQLVVLCVLPVDNVSSNVLSVVLSVVCSVCSVPCVPPPCSVVVSVVSSVVSSVVCVVCVDVPPDPPDDPDDDD

Radius of gyration: 16.07 Å; chains: 1; bounding box: 43×43×37 Å